Protein AF-A0A0F8XY09-F1 (afdb_monomer_lite)

Sequence (66 aa):
MAEVKEITKEEFQAYEAVRASGITNMYAVPTVEVISGLDRSTILAIMEKYSELNEKYPGVRGGLAK

pLDDT: mean 87.57, std 16.35, range [36.78, 97.19]

Organism: NCBI:txid412755

Structure (mmCIF, N/CA/C/O backbone):
data_AF-A0A0F8XY09-F1
#
_entry.id   AF-A0A0F8XY09-F1
#
loop_
_atom_site.group_PDB
_atom_site.id
_atom_site.type_symbol
_atom_site.label_atom_id
_atom_site.label_alt_id
_atom_site.label_comp_id
_atom_site.label_asym_id
_atom_site.label_entity_id
_atom_site.label_seq_id
_atom_site.pdbx_PDB_ins_code
_atom_site.Cartn_x
_atom_site.Cartn_y
_atom_site.Cartn_z
_atom_site.occupancy
_atom_site.B_iso_or_equiv
_atom_site.auth_seq_id
_atom_site.auth_comp_id
_atom_site.auth_asym_id
_atom_site.auth_atom_id
_atom_site.pdbx_PDB_model_num
ATOM 1 N N . MET A 1 1 ? 10.661 -10.092 17.373 1.00 36.78 1 MET A N 1
ATOM 2 C CA . MET A 1 1 ? 9.241 -9.695 17.453 1.00 36.78 1 MET A CA 1
ATOM 3 C C . MET A 1 1 ? 9.121 -8.465 16.583 1.00 36.78 1 MET A C 1
ATOM 5 O O . MET A 1 1 ? 9.835 -7.513 16.860 1.00 36.78 1 MET A O 1
ATOM 9 N N . ALA A 1 2 ? 8.410 -8.542 15.459 1.00 46.34 2 ALA A N 1
ATOM 10 C CA . ALA A 1 2 ? 8.299 -7.395 14.565 1.00 46.34 2 ALA A CA 1
ATOM 11 C C . ALA A 1 2 ? 7.476 -6.320 15.279 1.00 46.34 2 ALA A C 1
ATOM 13 O O . ALA A 1 2 ? 6.372 -6.595 15.744 1.00 46.34 2 ALA A O 1
ATOM 14 N N . GLU A 1 3 ? 8.064 -5.139 15.444 1.00 52.62 3 GLU A N 1
ATOM 15 C CA . GLU A 1 3 ? 7.371 -3.963 15.951 1.00 52.62 3 GLU A CA 1
ATOM 16 C C . GLU A 1 3 ? 6.114 -3.744 15.104 1.00 52.62 3 GLU A C 1
ATOM 18 O O . GLU A 1 3 ? 6.163 -3.773 13.872 1.00 52.62 3 GLU A O 1
ATOM 23 N N . VAL A 1 4 ? 4.970 -3.585 15.762 1.00 57.47 4 VAL A N 1
ATOM 24 C CA . VAL A 1 4 ? 3.690 -3.331 15.104 1.00 57.47 4 VAL A CA 1
ATOM 25 C C . VAL A 1 4 ? 3.759 -1.910 14.548 1.00 57.47 4 VAL A C 1
ATOM 27 O O . VAL A 1 4 ? 3.325 -0.969 15.201 1.00 57.47 4 VAL A O 1
ATOM 30 N N . LYS A 1 5 ? 4.335 -1.741 13.351 1.00 75.69 5 LYS A N 1
ATOM 31 C CA . LYS A 1 5 ? 4.393 -0.437 12.682 1.00 75.69 5 LYS A CA 1
ATOM 32 C C . LYS A 1 5 ? 2.962 0.041 12.451 1.00 75.69 5 LYS A C 1
ATOM 34 O O . LYS A 1 5 ? 2.152 -0.663 11.829 1.00 75.69 5 LYS A O 1
ATOM 39 N N . GLU A 1 6 ? 2.627 1.184 13.037 1.00 87.19 6 GLU A N 1
ATOM 40 C CA . GLU A 1 6 ? 1.367 1.866 12.778 1.00 87.19 6 GLU A CA 1
ATOM 41 C C . GLU A 1 6 ? 1.457 2.529 11.409 1.00 87.19 6 GLU A C 1
ATOM 43 O O . GLU A 1 6 ? 2.322 3.366 11.175 1.00 87.19 6 GLU A O 1
ATOM 48 N N . ILE A 1 7 ? 0.573 2.125 10.499 1.00 94.12 7 ILE A N 1
ATOM 49 C CA . ILE A 1 7 ? 0.532 2.664 9.143 1.00 94.12 7 ILE A CA 1
ATOM 50 C C . ILE A 1 7 ? -0.363 3.898 9.122 1.00 94.12 7 ILE A C 1
ATOM 52 O O . ILE A 1 7 ? -1.518 3.856 9.567 1.00 94.12 7 ILE A O 1
ATOM 56 N N . THR A 1 8 ? 0.167 4.986 8.579 1.00 94.88 8 THR A N 1
ATOM 57 C CA . THR A 1 8 ? -0.567 6.234 8.370 1.00 94.88 8 THR A CA 1
ATOM 58 C C . THR A 1 8 ? -1.472 6.160 7.139 1.00 94.88 8 THR A C 1
ATOM 60 O O . THR A 1 8 ? -1.303 5.336 6.238 1.00 94.88 8 THR A O 1
ATOM 63 N N . LYS A 1 9 ? -2.445 7.075 7.061 1.00 94.50 9 LYS A N 1
ATOM 64 C CA . LYS A 1 9 ? -3.319 7.190 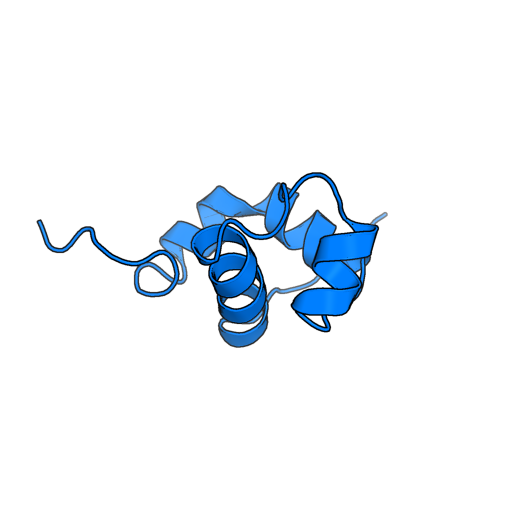5.884 1.00 94.50 9 LYS A CA 1
ATOM 65 C C . LYS A 1 9 ? -2.520 7.484 4.610 1.00 94.50 9 LYS A C 1
ATOM 67 O O . LYS A 1 9 ? -2.858 6.963 3.554 1.00 94.50 9 LYS A O 1
ATOM 72 N N . GLU A 1 10 ? -1.488 8.318 4.712 1.00 95.50 10 GLU A N 1
ATOM 73 C CA . GLU A 1 10 ? -0.656 8.747 3.584 1.00 95.50 10 GLU A CA 1
ATOM 74 C C . GLU A 1 10 ? 0.191 7.596 3.039 1.00 95.50 10 GLU A C 1
ATOM 76 O O . GLU A 1 10 ? 0.230 7.397 1.827 1.00 95.50 10 GLU A O 1
ATOM 81 N N . GLU A 1 11 ? 0.783 6.779 3.916 1.00 96.19 11 GLU A N 1
ATOM 82 C CA . GLU A 1 11 ? 1.501 5.567 3.506 1.00 96.19 11 GLU A CA 1
ATOM 83 C C . GLU A 1 11 ? 0.568 4.579 2.803 1.00 96.19 11 GLU A C 1
ATOM 85 O O . GLU A 1 11 ? 0.884 4.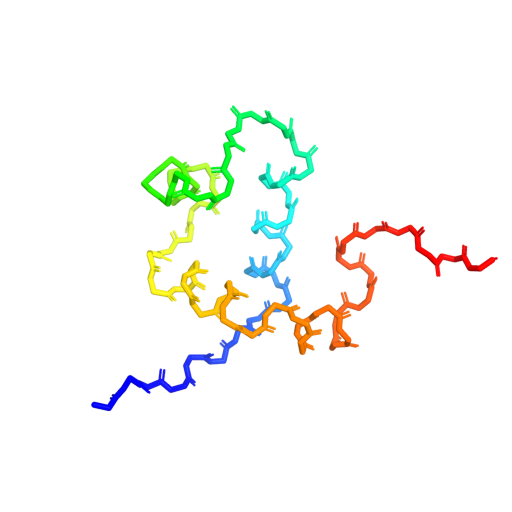065 1.729 1.00 96.19 11 GLU A O 1
ATOM 90 N N . PHE A 1 12 ? -0.622 4.349 3.367 1.00 95.81 12 PHE A N 1
ATOM 91 C CA . PHE A 1 12 ? -1.606 3.476 2.737 1.00 95.81 12 PHE A CA 1
ATOM 92 C C . PHE A 1 12 ? -2.083 4.029 1.385 1.00 95.81 12 PHE A C 1
ATOM 94 O O . PHE A 1 12 ? -2.256 3.275 0.430 1.00 95.81 12 PHE A O 1
ATOM 101 N N . GLN A 1 13 ? -2.227 5.350 1.268 1.00 96.19 13 GLN A N 1
ATOM 102 C CA . GLN A 1 13 ? -2.591 6.014 0.018 1.00 96.19 13 GLN A CA 1
ATOM 103 C C . GLN A 1 13 ? -1.490 5.934 -1.037 1.00 96.19 13 GLN A C 1
ATOM 105 O O . GLN A 1 13 ? -1.800 5.702 -2.203 1.00 96.19 13 GLN A O 1
ATOM 110 N N . ALA A 1 14 ? -0.221 6.075 -0.654 1.00 96.69 14 ALA A N 1
ATOM 111 C CA . ALA A 1 14 ? 0.904 5.888 -1.564 1.00 96.69 14 ALA A CA 1
ATOM 112 C C . ALA A 1 14 ? 0.952 4.447 -2.096 1.00 96.69 14 ALA A C 1
ATOM 114 O O . ALA A 1 14 ? 1.096 4.237 -3.300 1.00 96.69 14 ALA A O 1
ATOM 115 N N . TYR A 1 15 ? 0.748 3.456 -1.223 1.00 96.56 15 TYR A N 1
ATOM 116 C CA . TYR A 1 15 ? 0.648 2.051 -1.620 1.00 96.56 15 TYR A CA 1
ATOM 117 C C . TYR A 1 15 ? -0.526 1.807 -2.584 1.00 96.56 15 TYR A C 1
ATOM 119 O O . TYR A 1 15 ? -0.348 1.204 -3.646 1.00 96.56 15 TYR A O 1
ATOM 127 N N . GLU A 1 16 ? -1.721 2.312 -2.259 1.00 95.62 16 GLU A N 1
ATOM 128 C CA . GLU A 1 16 ? -2.903 2.152 -3.113 1.00 95.62 16 GLU A CA 1
ATOM 129 C C . GLU A 1 16 ? -2.783 2.897 -4.443 1.00 95.62 16 GLU A C 1
ATOM 131 O O . GLU A 1 16 ? -3.293 2.408 -5.449 1.00 95.62 16 GLU A O 1
ATOM 136 N N . ALA A 1 17 ? -2.068 4.023 -4.497 1.00 95.19 17 ALA A N 1
ATOM 137 C CA . ALA A 1 17 ? -1.780 4.715 -5.749 1.00 95.19 17 ALA A CA 1
ATOM 138 C C . ALA A 1 17 ? -0.950 3.835 -6.698 1.00 95.19 17 ALA A C 1
ATOM 140 O O . ALA A 1 17 ? -1.269 3.746 -7.886 1.00 95.19 17 ALA A O 1
ATOM 141 N N . VAL A 1 18 ? 0.054 3.112 -6.183 1.00 96.06 18 VAL A N 1
ATOM 142 C CA . VAL A 1 18 ? 0.815 2.134 -6.983 1.00 96.06 18 VAL A CA 1
ATOM 143 C C . VAL A 1 18 ? -0.088 0.994 -7.439 1.00 96.06 18 VAL A C 1
ATOM 145 O O . VAL A 1 18 ? -0.093 0.658 -8.624 1.00 96.06 18 VAL A O 1
ATOM 148 N N . ARG A 1 19 ? -0.916 0.450 -6.541 1.00 95.25 19 ARG A N 1
ATOM 149 C CA . ARG A 1 19 ? -1.866 -0.620 -6.873 1.00 95.25 19 ARG A CA 1
ATOM 150 C C . ARG A 1 19 ? -2.853 -0.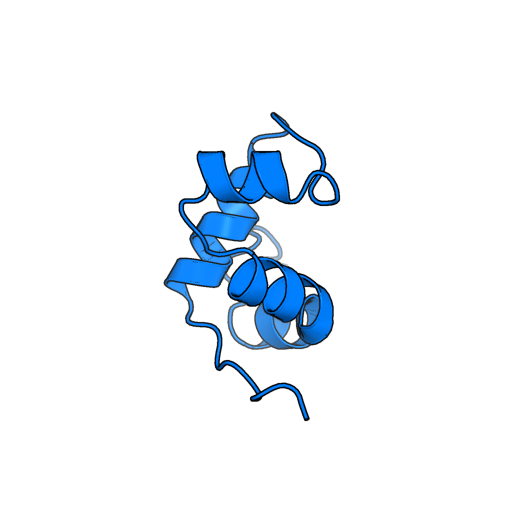197 -7.965 1.00 95.25 19 ARG A C 1
ATOM 152 O O . ARG A 1 19 ? -3.090 -0.956 -8.902 1.00 95.25 19 ARG A O 1
ATOM 159 N N . ALA A 1 20 ? -3.417 1.003 -7.856 1.00 94.12 20 ALA A N 1
ATOM 160 C CA . ALA A 1 20 ? -4.362 1.560 -8.819 1.00 94.12 20 ALA A CA 1
ATOM 161 C C . ALA A 1 20 ? -3.703 1.909 -10.163 1.00 94.12 20 ALA A C 1
ATOM 163 O O . ALA A 1 20 ? -4.368 1.847 -11.193 1.00 94.12 20 ALA A O 1
ATOM 164 N N . SER A 1 21 ? -2.404 2.232 -10.170 1.00 94.25 21 SER A N 1
ATOM 165 C CA . SER A 1 21 ? -1.669 2.562 -11.398 1.00 94.25 21 SER A CA 1
ATOM 166 C C . SER A 1 21 ? -1.543 1.391 -12.377 1.00 94.25 21 SER A C 1
ATOM 168 O O . SER A 1 21 ? -1.396 1.609 -13.577 1.00 94.25 21 SER A O 1
ATOM 170 N N . GLY A 1 22 ? -1.555 0.148 -11.879 1.00 93.69 22 GLY A N 1
ATOM 171 C CA . GLY A 1 22 ? -1.344 -1.054 -12.690 1.00 93.69 22 GLY A CA 1
ATOM 172 C C . GLY A 1 22 ? 0.074 -1.216 -13.262 1.00 93.69 22 GLY A C 1
ATOM 173 O O . GLY A 1 22 ? 0.305 -2.157 -14.016 1.00 93.69 22 GLY A O 1
ATOM 174 N N . ILE A 1 23 ? 1.025 -0.340 -12.910 1.00 93.12 23 ILE A N 1
ATOM 175 C CA . ILE A 1 23 ? 2.404 -0.346 -13.438 1.00 93.12 23 ILE A CA 1
ATOM 176 C C . ILE A 1 23 ? 3.175 -1.593 -12.995 1.00 93.12 23 ILE A C 1
ATOM 178 O O . ILE A 1 23 ? 3.966 -2.148 -13.756 1.00 93.12 23 ILE A O 1
ATOM 182 N N . THR A 1 24 ? 2.964 -2.029 -11.754 1.00 95.62 24 THR A N 1
ATOM 183 C CA . THR A 1 24 ? 3.643 -3.189 -11.177 1.00 95.62 24 THR A CA 1
ATOM 184 C C . THR A 1 24 ? 2.681 -4.041 -10.363 1.00 95.62 24 THR A C 1
ATOM 186 O O . THR A 1 24 ? 1.636 -3.582 -9.901 1.00 95.62 24 THR A O 1
ATOM 189 N N . ASN A 1 25 ? 3.051 -5.301 -10.167 1.00 94.62 25 ASN A N 1
ATOM 190 C CA . ASN A 1 25 ? 2.369 -6.180 -9.234 1.00 94.62 25 ASN A CA 1
ATOM 191 C C . ASN A 1 25 ? 2.769 -5.806 -7.795 1.00 94.62 25 ASN A C 1
ATOM 193 O O . ASN A 1 25 ? 3.949 -5.619 -7.514 1.00 94.62 25 ASN A O 1
ATOM 197 N N . MET A 1 26 ? 1.814 -5.770 -6.864 1.00 94.38 26 MET A N 1
ATOM 198 C CA . MET A 1 26 ? 2.086 -5.422 -5.463 1.00 94.38 26 MET A CA 1
ATOM 199 C C . MET A 1 26 ? 2.979 -6.431 -4.718 1.00 94.38 26 MET A C 1
ATOM 201 O O . MET A 1 26 ? 3.554 -6.091 -3.689 1.00 94.38 26 MET A O 1
ATOM 205 N N . TYR A 1 27 ? 3.160 -7.646 -5.248 1.00 93.94 27 TYR A N 1
ATOM 206 C CA . TYR A 1 27 ? 4.146 -8.612 -4.746 1.00 93.94 27 TYR A CA 1
ATOM 207 C C . TYR A 1 27 ? 5.581 -8.309 -5.202 1.00 93.94 27 TYR A C 1
ATOM 209 O O . TYR A 1 27 ? 6.533 -8.828 -4.617 1.00 93.94 27 TYR A O 1
ATOM 217 N N . ALA A 1 28 ? 5.769 -7.456 -6.214 1.00 96.75 28 ALA A N 1
ATOM 218 C CA . ALA A 1 28 ? 7.081 -6.965 -6.623 1.00 96.75 28 ALA A CA 1
ATOM 219 C C . ALA A 1 28 ? 7.540 -5.842 -5.677 1.00 96.75 28 ALA A C 1
ATOM 221 O O . ALA A 1 28 ? 7.718 -4.696 -6.086 1.00 96.75 28 ALA A O 1
ATOM 222 N N . VAL A 1 29 ? 7.729 -6.186 -4.398 1.00 95.69 29 VAL A N 1
ATOM 223 C CA . VAL A 1 29 ? 8.041 -5.248 -3.304 1.00 95.69 29 VAL A CA 1
ATOM 224 C C . VAL A 1 29 ? 9.187 -4.281 -3.633 1.00 95.69 29 VAL A C 1
ATOM 226 O O . VAL A 1 29 ? 9.000 -3.095 -3.386 1.00 95.69 29 VAL A O 1
ATOM 229 N N . PRO A 1 30 ? 10.313 -4.702 -4.254 1.00 96.81 30 PRO A N 1
ATOM 230 C CA . PRO A 1 30 ? 11.373 -3.760 -4.624 1.00 96.81 30 PRO A CA 1
ATOM 231 C C . PRO A 1 30 ? 10.906 -2.674 -5.601 1.00 96.81 30 PRO A C 1
ATOM 233 O O . PRO A 1 30 ? 11.342 -1.532 -5.528 1.00 96.81 30 PRO A O 1
ATOM 236 N N . THR A 1 31 ? 10.004 -3.011 -6.525 1.00 96.69 31 THR A N 1
ATOM 237 C CA . THR A 1 31 ? 9.439 -2.048 -7.476 1.00 96.69 31 THR A CA 1
ATOM 238 C C . THR A 1 31 ? 8.406 -1.154 -6.803 1.00 96.69 31 THR A C 1
ATOM 240 O O . THR A 1 31 ? 8.378 0.042 -7.072 1.00 96.69 31 THR A O 1
ATOM 243 N N . VAL A 1 32 ? 7.578 -1.712 -5.915 1.00 97.19 32 VAL A N 1
ATOM 244 C CA . VAL A 1 32 ? 6.617 -0.927 -5.126 1.00 97.19 32 VAL A CA 1
ATOM 245 C C . VAL A 1 32 ? 7.357 0.105 -4.279 1.00 97.19 32 VAL A C 1
ATOM 247 O O . VAL A 1 32 ? 7.006 1.270 -4.353 1.00 97.19 32 VAL A O 1
ATOM 250 N N . GLU A 1 33 ? 8.421 -0.290 -3.578 1.00 97.12 33 GLU A N 1
ATOM 251 C CA . GLU A 1 33 ? 9.279 0.587 -2.765 1.00 97.12 33 GLU A CA 1
ATOM 252 C C . GLU A 1 33 ? 9.808 1.787 -3.558 1.00 97.12 33 GLU A C 1
ATOM 254 O O . GLU A 1 33 ? 9.663 2.929 -3.123 1.00 97.12 33 GLU A O 1
ATOM 259 N N . VAL A 1 34 ? 10.329 1.549 -4.765 1.00 97.12 34 VAL A N 1
ATOM 260 C CA . VAL A 1 34 ? 10.833 2.619 -5.639 1.00 97.12 34 VAL A CA 1
ATOM 261 C C . VAL A 1 34 ? 9.722 3.568 -6.097 1.00 97.12 34 VAL A C 1
ATOM 263 O O . VAL A 1 34 ? 9.947 4.774 -6.163 1.00 97.12 34 VAL A O 1
ATOM 266 N N . ILE A 1 35 ? 8.532 3.054 -6.426 1.00 96.75 35 ILE A N 1
ATOM 267 C CA . ILE A 1 35 ? 7.436 3.876 -6.966 1.00 96.75 35 ILE A CA 1
ATOM 268 C C . ILE A 1 35 ? 6.695 4.623 -5.850 1.00 96.75 35 ILE A C 1
ATOM 270 O O . ILE A 1 35 ? 6.389 5.803 -6.001 1.00 96.75 35 ILE A O 1
ATOM 274 N N . SER A 1 36 ? 6.378 3.947 -4.744 1.00 95.56 36 SER A N 1
ATOM 275 C CA . SER A 1 36 ? 5.619 4.530 -3.635 1.00 95.56 36 SER A CA 1
ATOM 276 C C . SER A 1 36 ? 6.485 5.376 -2.704 1.00 95.56 36 SER A C 1
ATOM 278 O O . SER A 1 36 ? 5.936 6.143 -1.918 1.00 95.56 36 SER A O 1
ATOM 280 N N . GLY A 1 37 ? 7.812 5.208 -2.738 1.00 96.25 37 GLY A N 1
ATOM 281 C CA . GLY A 1 37 ? 8.734 5.826 -1.780 1.00 96.25 37 GLY A CA 1
ATOM 282 C C . GLY A 1 37 ? 8.593 5.273 -0.358 1.00 96.25 37 GLY A C 1
ATOM 283 O O . GLY A 1 37 ? 9.023 5.917 0.594 1.00 96.25 37 GLY A O 1
ATOM 284 N N . LEU A 1 38 ? 7.962 4.104 -0.208 1.00 96.19 38 LEU A N 1
ATOM 285 C CA . LEU A 1 38 ? 7.749 3.462 1.089 1.00 96.19 38 LEU A CA 1
ATOM 286 C C . LEU A 1 38 ? 8.853 2.456 1.341 1.00 96.19 38 LEU A C 1
ATOM 288 O O . LEU A 1 38 ? 9.215 1.702 0.443 1.00 96.19 38 LEU A O 1
ATOM 292 N N . ASP A 1 39 ? 9.317 2.375 2.581 1.00 94.94 39 ASP A N 1
ATOM 293 C CA . ASP A 1 39 ? 10.247 1.326 2.955 1.00 94.94 39 ASP A CA 1
ATOM 294 C C . ASP A 1 39 ? 9.584 -0.058 2.909 1.00 94.94 39 ASP A C 1
ATOM 296 O O . ASP A 1 39 ? 8.377 -0.238 3.125 1.00 94.94 39 ASP A O 1
ATOM 300 N N . ARG A 1 40 ? 10.415 -1.074 2.673 1.00 94.25 40 ARG A N 1
ATOM 301 C CA . ARG A 1 40 ? 9.983 -2.471 2.617 1.00 94.25 40 ARG A CA 1
ATOM 302 C C . ARG A 1 40 ? 9.171 -2.914 3.838 1.00 94.25 40 ARG A C 1
ATOM 304 O O . ARG A 1 40 ? 8.261 -3.727 3.686 1.00 94.25 40 ARG A O 1
ATOM 311 N N . SER A 1 41 ? 9.487 -2.420 5.037 1.00 93.75 41 SER A N 1
ATOM 312 C CA . SER A 1 41 ? 8.775 -2.822 6.255 1.00 93.75 41 SER A CA 1
ATOM 313 C C . SER A 1 41 ? 7.353 -2.258 6.302 1.00 93.75 41 SER A C 1
ATOM 315 O O . SER A 1 41 ? 6.430 -2.998 6.637 1.00 93.75 41 SER A O 1
ATOM 317 N N . THR A 1 42 ? 7.151 -1.007 5.869 1.00 94.88 42 THR A N 1
ATOM 318 C CA . THR A 1 42 ? 5.823 -0.397 5.686 1.00 94.88 42 THR A CA 1
ATOM 319 C C . THR A 1 42 ? 5.007 -1.184 4.675 1.00 94.88 42 THR A C 1
ATOM 321 O O . THR A 1 42 ? 3.859 -1.514 4.951 1.00 94.88 42 THR A O 1
ATOM 324 N N . ILE A 1 43 ? 5.594 -1.540 3.530 1.00 95.75 43 ILE A N 1
ATOM 325 C CA . ILE A 1 43 ? 4.889 -2.299 2.486 1.00 95.75 43 ILE A CA 1
ATOM 326 C C . ILE A 1 43 ? 4.408 -3.648 3.025 1.00 95.75 43 ILE A C 1
ATOM 328 O O . ILE A 1 43 ? 3.238 -3.990 2.873 1.00 95.75 43 ILE A O 1
ATOM 332 N N . LEU A 1 44 ? 5.282 -4.397 3.700 1.00 95.00 44 LE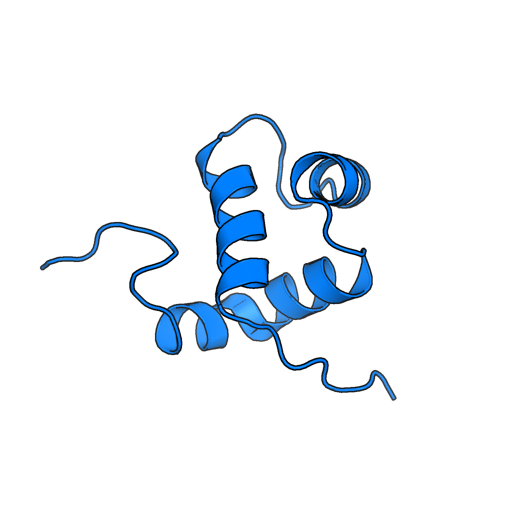U A N 1
ATOM 333 C CA . LEU A 1 44 ? 4.917 -5.693 4.275 1.00 95.00 44 LEU A CA 1
ATOM 334 C C . LEU A 1 44 ? 3.863 -5.558 5.381 1.00 95.00 44 LEU A C 1
ATOM 336 O O . LEU A 1 44 ? 2.916 -6.340 5.412 1.00 95.00 44 LEU A O 1
ATOM 340 N N . ALA A 1 45 ? 3.974 -4.543 6.239 1.00 95.00 45 ALA A N 1
ATOM 341 C CA . ALA A 1 45 ? 2.979 -4.268 7.272 1.00 95.00 45 ALA A CA 1
ATOM 342 C C . ALA A 1 45 ? 1.617 -3.853 6.682 1.00 95.00 45 ALA A C 1
ATOM 344 O O . ALA A 1 45 ? 0.579 -4.256 7.207 1.00 95.00 45 ALA A O 1
ATOM 345 N N . ILE A 1 46 ? 1.604 -3.108 5.569 1.00 95.12 46 ILE A N 1
ATOM 346 C CA . ILE A 1 46 ? 0.382 -2.810 4.808 1.00 95.12 46 ILE A CA 1
ATOM 347 C C . ILE A 1 46 ? -0.228 -4.094 4.253 1.00 95.12 46 ILE A C 1
ATOM 349 O O . ILE A 1 46 ? -1.435 -4.276 4.361 1.00 95.12 46 ILE A O 1
ATOM 353 N N . MET A 1 47 ? 0.581 -4.982 3.668 1.00 93.31 47 MET A N 1
ATOM 354 C CA . MET A 1 47 ? 0.101 -6.256 3.122 1.00 93.31 47 MET A CA 1
ATOM 355 C C . MET A 1 47 ? -0.491 -7.162 4.210 1.00 93.31 47 MET A C 1
ATOM 357 O O . MET A 1 47 ? -1.499 -7.819 3.962 1.00 93.31 47 MET A O 1
ATOM 361 N N . GLU A 1 48 ? 0.104 -7.181 5.404 1.00 93.94 48 GLU A N 1
ATOM 362 C CA . GLU A 1 48 ? -0.369 -7.966 6.550 1.00 93.94 48 GLU A CA 1
ATOM 363 C C . GLU A 1 48 ? -1.691 -7.425 7.113 1.00 93.94 48 GLU A C 1
ATOM 365 O O . GLU A 1 48 ? -2.649 -8.176 7.280 1.00 93.94 48 GLU A O 1
ATOM 370 N N . LYS A 1 49 ? -1.773 -6.109 7.339 1.00 93.31 49 LYS A N 1
ATOM 371 C CA . LYS A 1 49 ? -2.931 -5.438 7.964 1.00 93.31 49 LYS A CA 1
ATOM 372 C C . LYS A 1 49 ? -3.907 -4.858 6.947 1.00 93.31 49 LYS A C 1
ATOM 374 O O . LYS A 1 49 ? -4.662 -3.932 7.241 1.00 93.31 49 LYS A O 1
ATOM 379 N N . TYR A 1 50 ? -3.873 -5.357 5.717 1.00 92.50 50 TYR A N 1
ATOM 380 C CA . TYR A 1 50 ? -4.517 -4.702 4.585 1.00 92.50 50 TYR A CA 1
ATOM 381 C C . TYR A 1 50 ? -6.027 -4.506 4.784 1.00 92.50 50 TYR A C 1
ATOM 383 O O . TYR A 1 50 ? -6.561 -3.440 4.479 1.00 92.50 50 TYR A O 1
ATOM 391 N N . SER A 1 51 ? -6.713 -5.517 5.335 1.00 91.56 51 SER A N 1
ATOM 392 C CA . SER A 1 51 ? -8.149 -5.437 5.644 1.00 91.56 51 SER A CA 1
ATOM 393 C C . SER A 1 51 ? -8.440 -4.356 6.685 1.00 91.56 51 SER A C 1
ATOM 395 O O . SER A 1 51 ? -9.289 -3.500 6.454 1.00 91.56 51 SER A O 1
ATOM 397 N N . GLU A 1 52 ? -7.676 -4.341 7.779 1.00 93.06 52 GLU A N 1
ATOM 398 C CA . GLU A 1 52 ? -7.837 -3.374 8.869 1.00 93.06 52 GLU A CA 1
ATOM 399 C C . GLU A 1 52 ? -7.605 -1.939 8.382 1.00 93.06 52 GLU A C 1
ATOM 401 O O . GLU A 1 52 ? -8.349 -1.025 8.732 1.00 93.06 52 GLU A O 1
ATOM 406 N N . LEU A 1 53 ? -6.595 -1.726 7.533 1.00 93.56 53 LEU A N 1
ATOM 407 C CA . LEU A 1 53 ? -6.308 -0.416 6.944 1.00 93.56 53 LEU A CA 1
ATOM 408 C C . LEU A 1 53 ? -7.402 0.035 5.984 1.00 93.56 53 LEU A C 1
ATOM 410 O O . LEU A 1 53 ? -7.723 1.222 5.942 1.00 93.56 53 LEU A O 1
ATOM 414 N N . ASN A 1 54 ? -8.006 -0.895 5.249 1.00 91.44 54 ASN A N 1
ATOM 415 C CA . ASN A 1 54 ? -9.126 -0.597 4.368 1.00 91.44 54 ASN A CA 1
ATOM 416 C C . ASN A 1 54 ? -10.383 -0.194 5.162 1.00 91.44 54 ASN A C 1
ATOM 418 O O . ASN A 1 54 ? -11.092 0.725 4.761 1.00 91.44 54 ASN A O 1
ATOM 422 N N . GLU A 1 55 ? -10.629 -0.820 6.316 1.00 92.12 55 GLU A N 1
ATOM 423 C CA . GLU A 1 55 ? -11.706 -0.434 7.241 1.00 92.12 55 GLU A CA 1
ATOM 424 C C . GLU A 1 55 ? -11.418 0.899 7.946 1.00 92.12 55 GLU A C 1
ATOM 426 O O . GLU A 1 55 ? -12.310 1.733 8.099 1.00 92.12 55 GLU A O 1
ATOM 431 N N . LYS A 1 56 ? -10.159 1.132 8.336 1.00 92.50 56 LYS A N 1
ATOM 432 C CA . LYS A 1 56 ? -9.70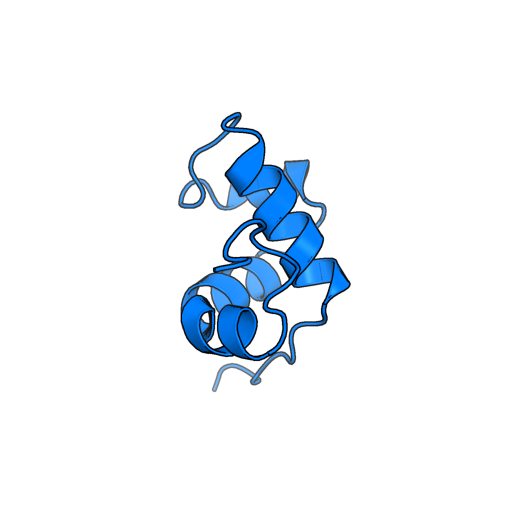0 2.371 8.982 1.00 92.50 56 LYS A CA 1
ATOM 433 C C . LYS A 1 56 ? -9.706 3.562 8.019 1.00 92.50 56 LYS A C 1
ATOM 435 O O . LYS A 1 56 ? -9.978 4.691 8.430 1.00 92.50 56 LYS A O 1
ATOM 440 N N . TYR A 1 57 ? -9.415 3.324 6.740 1.00 93.50 57 TYR A N 1
ATOM 441 C CA . TYR A 1 57 ? -9.271 4.344 5.701 1.00 93.50 57 TYR A CA 1
ATOM 442 C C . TYR A 1 57 ? -10.107 4.028 4.442 1.00 93.50 57 TYR A C 1
ATOM 444 O O . TYR A 1 57 ? -9.560 3.931 3.339 1.00 93.50 57 TYR A O 1
ATOM 452 N N . PRO A 1 58 ? -11.447 3.960 4.548 1.00 87.31 58 PRO A N 1
ATOM 453 C CA . PRO A 1 58 ? -12.327 3.489 3.469 1.00 87.31 58 PRO A CA 1
ATOM 454 C C . PRO A 1 58 ? -12.293 4.353 2.195 1.00 87.31 58 PRO A C 1
ATOM 456 O O . PRO A 1 58 ? -12.667 3.899 1.117 1.00 87.31 58 PRO A O 1
ATOM 459 N N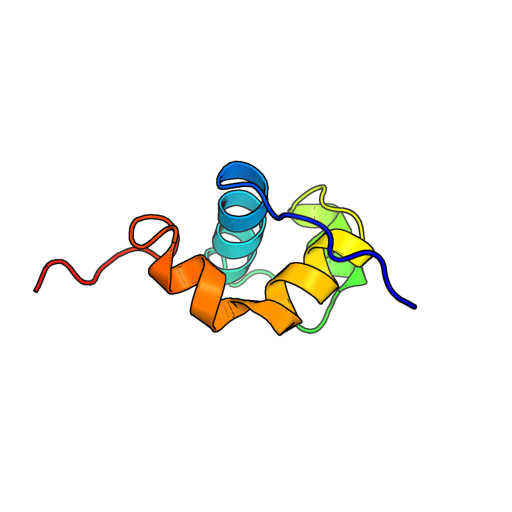 . GLY A 1 59 ? -11.828 5.603 2.288 1.00 87.06 59 GLY A N 1
ATOM 460 C CA . GLY A 1 59 ? -11.691 6.509 1.143 1.00 87.06 59 GLY A CA 1
ATOM 461 C C . GLY A 1 59 ? -10.414 6.328 0.316 1.00 87.06 59 GLY A C 1
ATOM 462 O O . GLY A 1 59 ? -10.292 6.967 -0.723 1.00 87.06 59 GLY A O 1
ATOM 463 N N . VAL A 1 60 ? -9.459 5.503 0.761 1.00 89.94 60 VAL A N 1
ATOM 464 C CA . VAL A 1 60 ? -8.134 5.399 0.124 1.00 89.94 60 VAL A CA 1
ATOM 465 C C . VAL A 1 60 ? -8.135 4.455 -1.080 1.00 89.94 60 VAL A C 1
ATOM 467 O O . VAL A 1 60 ? -7.595 4.801 -2.125 1.00 89.94 60 VAL A O 1
ATOM 470 N N . ARG A 1 61 ? -8.796 3.297 -0.983 1.00 81.50 61 ARG A N 1
ATOM 471 C CA . ARG A 1 61 ? -8.884 2.324 -2.087 1.00 81.50 61 ARG A CA 1
ATOM 472 C C . ARG A 1 61 ? -9.877 2.722 -3.192 1.00 81.50 61 ARG A C 1
ATOM 474 O O . ARG A 1 61 ? -9.850 2.140 -4.271 1.00 81.50 61 ARG A O 1
ATOM 481 N N . GLY A 1 62 ? -10.714 3.732 -2.940 1.00 64.44 62 GLY A N 1
ATOM 482 C CA . GLY A 1 62 ? -11.649 4.306 -3.907 1.00 64.44 62 GLY A CA 1
ATOM 483 C C . GLY A 1 62 ? -12.823 3.388 -4.282 1.00 64.44 62 GLY A C 1
ATOM 484 O O . GLY A 1 62 ? -12.653 2.356 -4.922 1.00 64.44 62 GLY A O 1
ATOM 485 N N . GLY A 1 63 ? -14.046 3.832 -3.969 1.00 48.00 63 GLY A N 1
ATOM 486 C CA . GLY A 1 63 ? -15.215 3.513 -4.797 1.00 48.00 63 GLY A CA 1
ATOM 487 C C . GLY A 1 63 ? -16.228 2.486 -4.287 1.00 48.00 63 GLY A C 1
ATOM 488 O O . GLY A 1 63 ? -16.774 1.753 -5.100 1.00 48.00 63 GLY A O 1
ATOM 489 N N . LEU A 1 64 ? -16.560 2.455 -2.994 1.00 45.31 64 LEU A N 1
ATOM 490 C CA . LEU A 1 64 ? -17.867 1.927 -2.570 1.00 45.31 64 LEU A CA 1
ATOM 491 C C . LEU A 1 64 ? -18.641 3.002 -1.803 1.00 45.31 64 LEU A C 1
ATOM 493 O O . LEU A 1 64 ? -19.041 2.838 -0.655 1.00 45.31 64 LEU A O 1
ATOM 497 N N . ALA A 1 65 ? -18.859 4.135 -2.480 1.00 42.19 65 ALA A N 1
ATOM 498 C CA . ALA A 1 65 ? -20.169 4.755 -2.363 1.00 42.19 65 ALA A CA 1
ATOM 499 C C . ALA A 1 65 ? -21.156 3.712 -2.905 1.00 42.19 65 ALA A C 1
ATOM 501 O O . ALA A 1 65 ? -21.038 3.280 -4.051 1.00 42.19 65 ALA A O 1
ATOM 502 N N . LYS A 1 66 ? -21.991 3.214 -2.000 1.00 39.75 66 LYS A N 1
ATOM 503 C CA . LYS A 1 66 ? -23.072 2.276 -2.279 1.00 39.75 66 LYS A CA 1
ATOM 504 C C . LYS A 1 66 ? -24.045 2.856 -3.302 1.00 39.75 66 LYS A C 1
ATOM 506 O O . LYS A 1 66 ? -24.231 4.093 -3.270 1.00 39.75 66 LYS A O 1
#

Radius of gyration: 11.62 Å; chains: 1; bounding box: 34×18×31 Å

Secondary structure (DSSP, 8-state):
----PPPPHHHHHHHHHHHHH-SS-TT-HHHHHHHH---HHHHHHHHHTHHHHHHH-TTTS-----

Foldseek 3Di:
DDDLDDADLLLLLLLLVVVVVPPDDLVVLVVSCVRSVDDSSSSVSCVVCVVVSCVVRVPRNDDPPD